Protein AF-A0A6P4F0A1-F1 (afdb_monomer)

Solvent-accessible surface area (backbone atoms only — not comparable to full-atom values): 5503 Å² total; per-residue (Å²): 140,69,66,67,62,54,55,52,53,56,54,58,64,61,63,69,71,61,73,80,74,70,53,72,64,50,58,53,55,35,63,36,60,45,76,93,53,65,17,85,55,75,64,20,19,29,36,41,60,89,81,66,41,68,43,80,42,57,61,66,76,40,35,43,30,83,20,82,32,66,64,60,38,37,61,66,66,64,42,73,69,73,74,76,60,57,73,74,73,77,120

Foldseek 3Di:
DPVVVVVVVVVVVVVVVPDPPDPVVCCVQAVDFDDQDFDQDAQFWHHDNVVRAIDGDDGRPGHGHPDSHRVVCCVRRVDDPCVVVVVVVPD

Sequence (91 aa):
MKGLNVLVVLALCNLSFGMHAQSPVYSILCKRTGGSISCYQDNTWGFDERSRKCYHIRRGQGPCGFFDGVRGCKDFCIKKSMTSILKNVVT

Nearest PDB structures (foldseek):
  1bf0-assembly1_A  TM=6.549E-01  e=1.303E-01  Dendroaspis angusticeps
  5nx3-assembly1_C  TM=6.822E-01  e=4.143E-01  Homo sapiens
  3ldj-assembly3_C  TM=6.596E-01  e=1.509E+00  Bos taurus
  2ody-assembly2_F  TM=6.397E-01  e=1.615E+00  Rhipicephalus microplus
  3ldj-assembly2_B  TM=4.253E-01  e=7.723E+00  Bos taurus

Radius of gyration: 20.29 Å; Cα contacts (8 Å, |Δi|>4): 119; chains: 1; bounding box: 48×33×52 Å

Mean predicted aligned error: 13.72 Å

Secondary structure (DSSP, 8-state):
--HHHHHHHHHHHHTT-------HHHHHHHH----SS----SSEEEEETTTTEEEEEPTTSSSPPSBSSHHHHIIIIIS--TTTTGGGS--

Structure (mmCIF, N/CA/C/O backbone):
data_AF-A0A6P4F0A1-F1
#
_entry.id   AF-A0A6P4F0A1-F1
#
loop_
_atom_site.group_PDB
_atom_site.id
_atom_site.type_symbol
_atom_site.label_atom_id
_atom_site.label_alt_id
_atom_site.label_comp_id
_atom_site.label_asym_id
_atom_site.label_entity_id
_atom_site.label_seq_id
_atom_site.pdbx_PDB_ins_code
_atom_site.Cartn_x
_atom_site.Cartn_y
_atom_site.Cartn_z
_atom_site.occupancy
_atom_site.B_iso_or_equiv
_atom_site.auth_seq_id
_atom_site.auth_comp_id
_atom_site.auth_asym_id
_atom_site.auth_atom_id
_atom_site.pdbx_PDB_model_num
ATOM 1 N N . MET A 1 1 ? -36.142 23.932 39.304 1.00 49.44 1 MET A N 1
ATOM 2 C CA . MET A 1 1 ? -34.822 23.319 39.016 1.00 49.44 1 MET A CA 1
ATOM 3 C C . MET A 1 1 ? -34.969 21.998 38.240 1.00 49.44 1 MET A C 1
ATOM 5 O O . MET A 1 1 ? -34.577 20.953 38.732 1.00 49.44 1 MET A O 1
ATOM 9 N N . LYS A 1 2 ? -35.567 22.009 37.035 1.00 51.91 2 LYS A N 1
ATOM 10 C CA . LYS A 1 2 ? -35.736 20.800 36.188 1.00 51.91 2 LYS A CA 1
ATOM 11 C C . LYS A 1 2 ? -34.993 20.886 34.843 1.00 51.91 2 LYS A C 1
ATOM 13 O O . LYS A 1 2 ? -34.660 19.856 34.276 1.00 51.91 2 LYS A O 1
ATOM 18 N N . GLY A 1 3 ? -34.668 22.098 34.377 1.00 53.44 3 GLY A N 1
ATOM 19 C CA . GLY A 1 3 ? -33.924 22.321 33.128 1.00 53.44 3 GLY A CA 1
ATOM 20 C C . GLY A 1 3 ? -32.414 22.063 33.214 1.00 53.44 3 GLY A C 1
ATOM 21 O O . GLY A 1 3 ? -31.802 21.748 32.201 1.00 53.44 3 GLY A O 1
ATOM 22 N N . LEU A 1 4 ? -31.818 22.126 34.415 1.00 54.97 4 LEU A N 1
ATOM 23 C CA . LEU A 1 4 ? -30.374 21.912 34.603 1.00 54.97 4 LEU A CA 1
ATOM 24 C C . LEU A 1 4 ? -29.966 20.456 34.309 1.00 54.97 4 LEU A C 1
ATOM 26 O O . LEU A 1 4 ? -28.942 20.216 33.682 1.00 54.97 4 LEU A O 1
ATOM 30 N N . ASN A 1 5 ? -30.815 19.492 34.679 1.00 57.09 5 ASN A N 1
ATOM 31 C CA . ASN A 1 5 ? -30.565 18.067 34.441 1.00 57.09 5 ASN A CA 1
ATOM 32 C C . ASN A 1 5 ? -30.614 17.702 32.949 1.00 57.09 5 ASN A C 1
ATOM 34 O O . ASN A 1 5 ? -29.864 16.840 32.506 1.00 57.09 5 ASN A O 1
ATOM 38 N N . VAL A 1 6 ? -31.449 18.384 32.157 1.00 60.47 6 VAL A N 1
ATOM 39 C CA . VAL A 1 6 ? -31.558 18.141 30.707 1.00 60.47 6 VAL A CA 1
ATOM 40 C C . VAL A 1 6 ? -30.302 18.621 29.972 1.00 60.47 6 VAL A C 1
ATOM 42 O O . VAL A 1 6 ? -29.800 17.927 29.092 1.00 60.47 6 VAL A O 1
ATOM 45 N N . LEU A 1 7 ? -29.751 19.769 30.378 1.00 60.12 7 LEU A N 1
ATOM 46 C CA . LEU A 1 7 ? -28.502 20.313 29.832 1.00 60.12 7 LEU A CA 1
ATOM 47 C C . LEU A 1 7 ? -27.290 19.422 30.139 1.00 60.12 7 LEU A C 1
ATOM 49 O O . LEU A 1 7 ? -26.448 19.223 29.266 1.00 60.12 7 LEU A O 1
ATOM 53 N N . VAL A 1 8 ? -27.227 18.836 31.339 1.00 60.91 8 VAL A N 1
ATOM 54 C CA . VAL A 1 8 ? -26.156 17.900 31.725 1.00 60.91 8 VAL A CA 1
ATOM 55 C C . VAL A 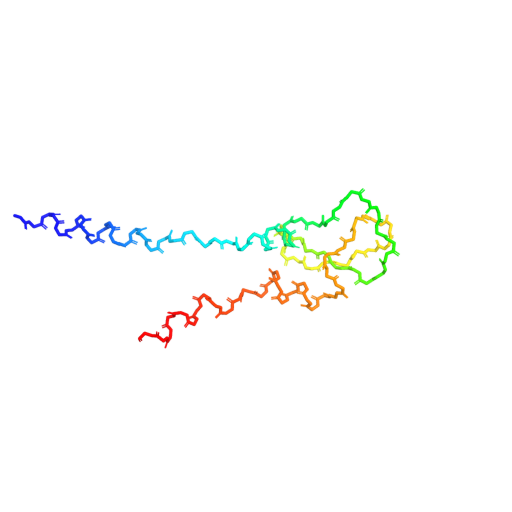1 8 ? -26.221 16.608 30.903 1.00 60.91 8 VAL A C 1
ATOM 57 O O . VAL A 1 8 ? -25.192 16.141 30.418 1.00 60.91 8 VAL A O 1
ATOM 60 N N . VAL A 1 9 ? -27.419 16.059 30.676 1.00 62.00 9 VAL A N 1
ATOM 61 C CA . VAL A 1 9 ? -27.597 14.846 29.858 1.00 62.00 9 VAL A CA 1
ATOM 62 C C . VAL A 1 9 ? -27.232 15.103 28.391 1.00 62.00 9 VAL A C 1
ATOM 64 O O . VAL A 1 9 ? -26.502 14.308 27.802 1.00 62.00 9 VAL A O 1
ATOM 67 N N . LEU A 1 10 ? -27.647 16.237 27.806 1.00 58.34 10 LEU A N 1
ATOM 68 C CA . LEU A 1 10 ? -27.252 16.593 26.436 1.00 58.34 10 LEU A CA 1
ATOM 69 C C . LEU A 1 10 ? -25.736 16.808 26.296 1.00 58.34 10 LEU A C 1
ATOM 71 O O . LEU A 1 10 ? -25.158 16.410 25.284 1.00 58.34 10 LEU A O 1
ATOM 75 N N . ALA A 1 11 ? -25.081 17.414 27.289 1.00 58.56 11 ALA A N 1
ATOM 76 C CA . ALA A 1 11 ? -23.632 17.613 27.276 1.00 58.56 11 ALA A CA 1
ATOM 77 C C . ALA A 1 11 ? -22.862 16.280 27.337 1.00 58.56 11 ALA A C 1
ATOM 79 O O . ALA A 1 11 ? -21.879 16.103 26.617 1.00 58.56 11 ALA A O 1
ATOM 80 N N . LEU A 1 12 ? -23.340 15.314 28.130 1.00 58.19 12 LEU A N 1
ATOM 81 C CA . LEU A 1 12 ? -22.744 13.977 28.230 1.00 58.19 12 LEU A CA 1
ATOM 82 C C . LEU A 1 12 ? -22.924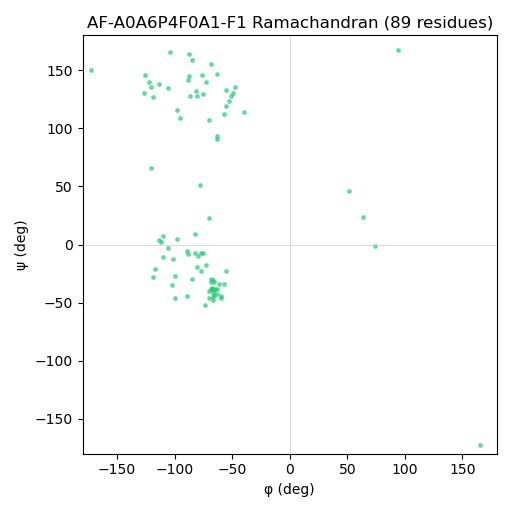 13.155 26.943 1.00 58.19 12 LEU A C 1
ATOM 84 O O . LEU A 1 12 ? -21.989 12.475 26.526 1.00 58.19 12 LEU A O 1
ATOM 88 N N . CYS A 1 13 ? -24.073 13.258 26.266 1.00 56.34 13 CYS A N 1
ATOM 89 C CA . CYS A 1 13 ? -24.312 12.549 25.003 1.00 56.34 13 CYS A CA 1
ATOM 90 C C . CYS A 1 13 ? -23.454 13.068 23.834 1.00 56.34 13 CYS A C 1
ATOM 92 O O . CYS A 1 13 ? -23.113 12.299 22.937 1.00 56.34 13 CYS A O 1
ATOM 94 N N . ASN A 1 14 ? -23.082 14.353 23.831 1.00 52.12 14 ASN A N 1
ATOM 95 C CA . ASN A 1 14 ? -22.252 14.929 22.766 1.00 52.12 14 ASN A CA 1
ATOM 96 C C . ASN A 1 14 ? -20.750 14.640 22.937 1.00 52.12 14 ASN A C 1
ATOM 98 O O . ASN A 1 14 ? -20.011 14.680 21.955 1.00 52.12 14 ASN A O 1
ATOM 102 N N . LEU A 1 15 ? -20.289 14.288 24.145 1.00 49.56 15 LEU A N 1
ATOM 103 C CA . LEU A 1 15 ? -18.880 13.958 24.393 1.00 49.56 15 LEU A CA 1
ATOM 104 C C . LEU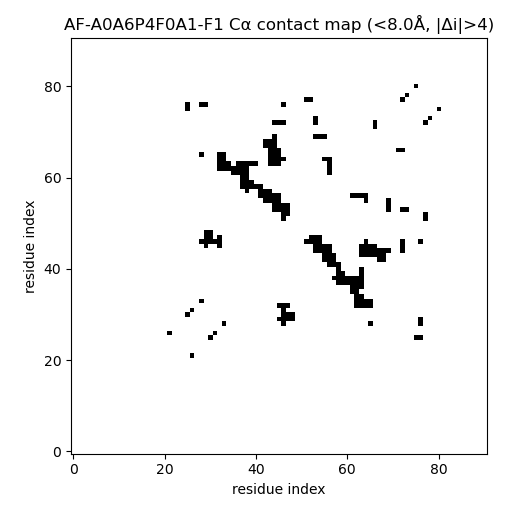 A 1 15 ? -18.467 12.595 23.802 1.00 49.56 15 LEU A C 1
ATOM 106 O O . LEU A 1 15 ? -17.281 12.322 23.628 1.00 49.56 15 LEU A O 1
ATOM 110 N N . SER A 1 16 ? -19.439 11.733 23.485 1.00 51.22 16 SER A N 1
ATOM 111 C CA . SER A 1 16 ? -19.204 10.390 22.937 1.00 51.22 16 SER A CA 1
ATOM 112 C C . SER A 1 16 ? -18.954 10.370 21.428 1.00 51.22 16 SER A C 1
ATOM 114 O O . SER A 1 16 ? -18.533 9.339 20.902 1.00 51.22 16 SER A O 1
ATOM 116 N N . PHE A 1 17 ? -19.111 11.499 20.727 1.00 47.25 17 PHE A N 1
ATOM 117 C CA . PHE A 1 17 ? -18.590 11.666 19.365 1.00 47.25 17 PHE A CA 1
ATOM 118 C C . PHE A 1 17 ? -17.084 11.945 19.410 1.00 47.25 17 PHE A C 1
ATOM 120 O O . PHE A 1 17 ? -16.568 12.896 18.825 1.00 47.25 17 PHE A O 1
ATOM 127 N N . GLY A 1 18 ? -16.369 11.083 20.135 1.00 45.44 18 GLY A N 1
ATOM 128 C CA . GLY A 1 18 ? -14.927 11.007 20.115 1.00 45.44 18 GLY A CA 1
ATOM 129 C C . GLY A 1 18 ? -14.503 10.771 18.678 1.00 45.44 18 GLY A C 1
ATOM 130 O O . GLY A 1 18 ? -14.786 9.726 18.084 1.00 45.44 18 GLY A O 1
ATOM 131 N N . MET A 1 19 ? -13.859 11.788 18.115 1.00 49.22 19 MET A N 1
ATOM 132 C CA . MET A 1 19 ? -13.098 11.695 16.886 1.00 49.22 19 MET A CA 1
ATOM 133 C C . MET A 1 19 ? -12.351 10.365 16.905 1.00 49.22 19 MET A C 1
ATOM 135 O O . MET A 1 19 ? -11.499 10.142 17.766 1.00 49.22 19 MET A O 1
ATOM 139 N N . HIS A 1 20 ? -12.701 9.459 15.992 1.00 51.34 20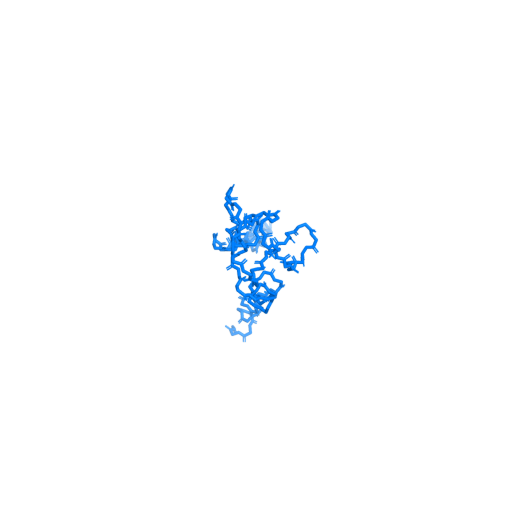 HIS A N 1
ATOM 140 C CA . HIS A 1 20 ? -11.905 8.265 15.761 1.00 51.34 20 HIS A CA 1
ATOM 141 C C . HIS A 1 20 ? -10.553 8.766 15.259 1.00 51.34 20 HIS A C 1
ATOM 143 O O . HIS A 1 20 ? -10.391 9.026 14.068 1.00 51.34 20 HIS A O 1
ATOM 149 N N . ALA A 1 21 ? -9.618 8.995 16.182 1.00 50.78 21 ALA A N 1
ATOM 150 C CA . ALA A 1 21 ? -8.264 9.396 15.870 1.00 50.78 21 ALA A CA 1
ATOM 151 C C . ALA A 1 21 ? -7.652 8.237 15.084 1.00 50.78 21 ALA A C 1
ATOM 153 O O . ALA A 1 21 ? -7.207 7.240 15.653 1.00 50.78 21 ALA A O 1
ATOM 154 N N . GLN A 1 22 ? -7.729 8.321 13.753 1.00 57.34 22 GLN A N 1
ATOM 155 C CA . GLN A 1 22 ? -7.009 7.420 12.868 1.00 57.34 22 GLN A CA 1
ATOM 156 C C . GLN A 1 22 ? -5.553 7.466 13.313 1.00 57.34 22 GLN A C 1
ATOM 158 O O . GLN A 1 22 ? -4.967 8.548 13.383 1.00 57.34 22 GLN A O 1
ATOM 163 N N . SER A 1 23 ? -4.995 6.301 13.652 1.00 65.19 23 SER A N 1
ATOM 164 C CA . SER A 1 23 ? -3.581 6.194 14.001 1.00 65.19 23 SER A CA 1
ATOM 165 C C . SER A 1 23 ? -2.757 6.928 12.936 1.00 65.19 23 SER A C 1
ATOM 167 O O . SER A 1 23 ? -3.042 6.748 11.746 1.00 65.19 23 SER A O 1
ATOM 169 N N . PRO A 1 24 ? -1.749 7.735 13.310 1.00 73.81 24 PRO A N 1
ATOM 170 C CA . PRO A 1 24 ? -0.905 8.434 12.339 1.00 73.81 24 PRO A CA 1
ATOM 171 C C . PRO A 1 24 ? -0.253 7.465 11.342 1.00 73.81 24 PRO A C 1
ATOM 173 O O . PRO A 1 24 ? 0.058 7.834 10.218 1.00 73.81 24 PRO A O 1
ATOM 176 N N . VAL A 1 25 ? -0.123 6.186 11.702 1.00 78.06 25 VAL A N 1
ATOM 177 C CA . VAL A 1 25 ? 0.348 5.135 10.794 1.00 78.06 25 VAL A CA 1
ATOM 178 C C . VAL A 1 25 ? -0.657 4.860 9.667 1.00 78.06 25 VAL A C 1
ATOM 180 O O . VAL A 1 25 ? -0.259 4.683 8.521 1.00 78.06 25 VAL A O 1
ATOM 183 N N . TYR A 1 26 ? -1.965 4.885 9.946 1.00 78.75 26 TYR A N 1
ATOM 184 C CA . TYR A 1 26 ? -2.995 4.718 8.915 1.00 78.75 26 TYR A CA 1
ATOM 185 C C . TYR A 1 26 ? -2.948 5.856 7.893 1.00 78.75 26 TYR A C 1
ATOM 187 O O . TYR A 1 26 ? -3.044 5.610 6.694 1.00 78.75 26 TYR A O 1
ATOM 195 N N . SER A 1 27 ? -2.777 7.104 8.342 1.00 77.06 27 SER A N 1
ATOM 196 C CA . SER A 1 27 ? -2.696 8.236 7.414 1.00 77.06 27 SER A CA 1
ATOM 197 C C . SER A 1 27 ? -1.443 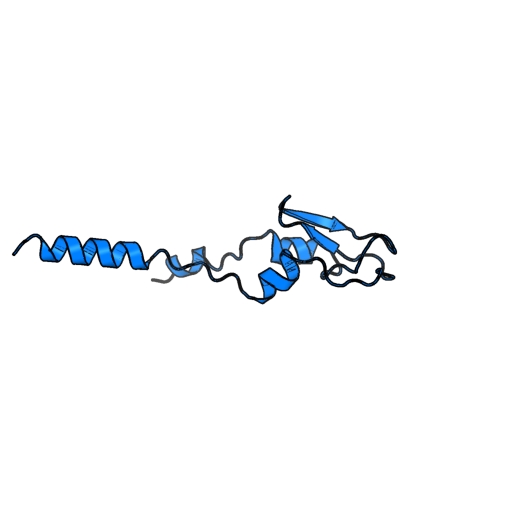8.185 6.539 1.00 77.06 27 SER A C 1
ATOM 199 O O . SER A 1 27 ? -1.488 8.617 5.392 1.00 77.06 27 SER A O 1
ATOM 201 N N . ILE A 1 28 ? -0.350 7.612 7.040 1.00 80.81 28 ILE A N 1
ATOM 202 C CA . ILE A 1 28 ? 0.874 7.426 6.262 1.00 80.81 28 ILE A CA 1
ATOM 203 C C . ILE A 1 28 ? 0.697 6.299 5.236 1.00 80.81 28 ILE A C 1
ATOM 205 O O . ILE A 1 28 ? 0.933 6.529 4.053 1.00 80.81 28 ILE A O 1
ATOM 209 N N . LEU A 1 29 ? 0.242 5.116 5.662 1.00 84.94 29 LEU A N 1
ATOM 210 C CA . LEU A 1 29 ? 0.234 3.912 4.818 1.00 84.94 29 LEU A CA 1
ATOM 211 C C . LEU A 1 29 ? -0.995 3.796 3.900 1.00 84.94 29 LEU A C 1
ATOM 213 O O . LEU A 1 29 ? -0.907 3.205 2.827 1.00 84.94 29 LEU A O 1
ATOM 217 N N . CYS A 1 30 ? -2.142 4.342 4.315 1.00 85.31 30 CYS A N 1
ATOM 218 C CA . CYS A 1 30 ? -3.430 4.193 3.626 1.00 85.31 30 CYS A CA 1
ATOM 219 C C . CYS A 1 30 ? -3.979 5.505 3.037 1.00 85.31 30 CYS A C 1
ATOM 221 O O . CYS A 1 30 ? -5.099 5.512 2.540 1.00 85.31 30 CYS A O 1
ATOM 223 N N . LYS A 1 31 ? -3.258 6.632 3.102 1.00 79.62 31 LYS A N 1
ATOM 224 C CA . LYS A 1 31 ? -3.662 7.863 2.379 1.00 79.62 31 LYS A CA 1
ATOM 225 C C . LYS A 1 31 ? -2.642 8.323 1.359 1.00 79.62 31 LYS A C 1
ATOM 227 O O . LYS A 1 31 ? -3.000 8.955 0.371 1.00 79.62 31 LYS A O 1
ATOM 232 N N . ARG A 1 32 ? -1.366 8.017 1.582 1.00 70.56 32 ARG A N 1
ATOM 233 C CA . ARG A 1 32 ? -0.309 8.275 0.611 1.00 70.56 32 ARG A CA 1
ATOM 234 C C . ARG A 1 32 ? 0.230 6.952 0.114 1.00 70.56 32 ARG A C 1
ATOM 236 O O . ARG A 1 32 ? 0.420 6.021 0.879 1.00 70.56 32 ARG A O 1
ATOM 243 N N . THR A 1 33 ? 0.466 6.880 -1.185 1.00 66.25 33 THR A N 1
ATOM 244 C CA . THR A 1 33 ? 1.388 5.893 -1.749 1.00 66.25 33 THR A CA 1
ATOM 245 C C . THR A 1 33 ? 2.768 6.551 -1.682 1.00 66.25 33 THR A C 1
ATOM 247 O O . THR A 1 33 ? 2.885 7.737 -1.996 1.00 66.25 33 THR A O 1
ATOM 250 N N . GLY A 1 34 ? 3.759 5.879 -1.100 1.00 64.62 34 GLY A N 1
ATOM 251 C CA . GLY A 1 34 ? 4.965 6.545 -0.605 1.00 64.62 34 GLY A CA 1
ATOM 252 C C . GLY A 1 34 ? 5.900 7.007 -1.716 1.00 64.62 34 GLY A C 1
ATOM 253 O O . GLY A 1 34 ? 6.130 6.237 -2.626 1.00 64.62 34 GLY A O 1
ATOM 254 N N . GLY A 1 35 ? 6.493 8.202 -1.584 1.00 66.69 35 GLY A N 1
ATOM 255 C CA . GLY A 1 35 ? 7.690 8.641 -2.323 1.00 66.69 35 GLY A CA 1
ATOM 256 C C . GLY A 1 35 ? 7.465 9.436 -3.619 1.00 66.69 35 GLY A C 1
ATOM 257 O O . GLY A 1 35 ? 6.364 9.523 -4.146 1.00 66.69 35 GLY A O 1
ATOM 258 N N . SER A 1 36 ? 8.546 10.035 -4.129 1.00 70.25 36 SER A N 1
ATOM 259 C CA . SER A 1 36 ? 8.627 10.713 -5.439 1.00 70.25 36 SER A CA 1
ATOM 260 C C . SER A 1 36 ? 9.531 9.972 -6.436 1.00 70.25 36 SER A C 1
ATOM 262 O O . SER A 1 36 ? 9.738 10.436 -7.554 1.00 70.25 36 SER A O 1
ATOM 264 N N . ILE A 1 37 ? 10.082 8.826 -6.026 1.00 78.50 37 ILE A N 1
ATOM 265 C CA . ILE A 1 37 ? 11.067 8.045 -6.778 1.00 78.50 37 ILE A CA 1
ATOM 266 C C . ILE A 1 37 ? 10.386 6.808 -7.345 1.00 78.50 37 ILE A C 1
ATOM 268 O O . ILE A 1 37 ? 9.680 6.111 -6.621 1.00 78.50 37 ILE A O 1
ATOM 272 N N . SER A 1 38 ? 10.642 6.513 -8.616 1.00 83.31 38 SER A N 1
ATOM 273 C CA . SER A 1 38 ? 10.145 5.320 -9.299 1.00 83.31 38 SER A CA 1
ATOM 274 C C . SER A 1 38 ? 10.527 4.029 -8.569 1.00 83.31 38 SER A C 1
ATOM 276 O O . SER A 1 38 ? 11.683 3.820 -8.200 1.00 83.31 38 SER A O 1
ATOM 278 N N . CYS A 1 39 ? 9.556 3.136 -8.398 1.00 83.06 39 CYS A N 1
ATOM 279 C CA . CYS A 1 39 ? 9.754 1.835 -7.788 1.00 83.06 39 CYS A CA 1
ATOM 280 C C . CYS A 1 39 ? 10.457 0.875 -8.746 1.00 83.06 39 CYS A C 1
ATOM 282 O O . CYS A 1 39 ? 10.003 0.675 -9.876 1.00 83.06 39 CYS A O 1
ATOM 284 N N . TYR A 1 40 ? 11.528 0.236 -8.275 1.00 86.81 40 TYR A N 1
ATOM 285 C CA . TYR A 1 40 ? 12.236 -0.812 -9.018 1.00 86.81 40 TYR A CA 1
ATOM 286 C C . TYR A 1 40 ? 11.978 -2.223 -8.480 1.00 86.81 40 TYR A C 1
ATOM 288 O O . TYR A 1 40 ? 12.474 -3.183 -9.064 1.00 86.81 40 TYR A O 1
ATOM 296 N N . GLN A 1 41 ? 11.213 -2.340 -7.393 1.00 84.69 41 GLN A N 1
ATOM 297 C CA . GLN A 1 41 ? 10.790 -3.614 -6.822 1.00 84.69 41 GLN A CA 1
ATOM 298 C C . GLN A 1 41 ? 9.479 -4.074 -7.457 1.00 84.69 41 GLN A C 1
ATOM 300 O O . GLN A 1 41 ? 8.581 -3.271 -7.721 1.00 84.69 41 GLN A O 1
ATOM 305 N N . ASP A 1 42 ? 9.381 -5.379 -7.675 1.00 83.75 42 ASP A N 1
ATOM 306 C CA . ASP A 1 42 ? 8.146 -6.038 -8.082 1.00 83.75 42 ASP A CA 1
ATOM 307 C C . ASP A 1 42 ? 7.319 -6.435 -6.849 1.00 83.75 42 ASP A C 1
ATOM 309 O O . ASP A 1 42 ? 7.827 -6.472 -5.729 1.00 83.75 42 ASP A O 1
ATOM 313 N N . ASN A 1 43 ? 6.035 -6.743 -7.052 1.00 83.50 43 ASN A N 1
ATOM 314 C CA . ASN A 1 43 ? 5.097 -7.178 -6.008 1.00 83.50 43 ASN A CA 1
ATOM 315 C C . ASN A 1 43 ? 4.796 -6.150 -4.906 1.00 83.50 43 ASN A C 1
ATOM 317 O O . ASN A 1 43 ? 4.334 -6.528 -3.830 1.00 83.50 43 ASN A O 1
ATOM 321 N N . THR A 1 44 ? 4.965 -4.854 -5.171 1.00 90.62 44 THR A N 1
ATOM 322 C CA . THR A 1 44 ? 4.562 -3.812 -4.214 1.00 90.62 44 THR A CA 1
ATOM 323 C C . THR A 1 44 ? 3.098 -3.408 -4.409 1.00 90.62 44 THR A C 1
ATOM 325 O O . THR A 1 44 ? 2.559 -3.396 -5.521 1.00 90.62 44 THR A O 1
ATOM 328 N N . TRP A 1 45 ? 2.423 -3.094 -3.307 1.00 91.50 45 TRP A N 1
ATOM 329 C CA . TRP A 1 45 ? 0.997 -2.785 -3.264 1.00 91.50 45 TRP A CA 1
ATOM 330 C C . TRP A 1 45 ? 0.753 -1.443 -2.582 1.00 91.50 45 TRP A C 1
ATOM 332 O O . TRP A 1 45 ? 1.243 -1.176 -1.483 1.00 91.50 45 TRP A O 1
ATOM 342 N N . GLY A 1 46 ? -0.033 -0.603 -3.248 1.00 90.38 46 GLY A N 1
ATOM 343 C CA . GLY A 1 46 ? -0.535 0.659 -2.723 1.00 90.38 46 GLY A CA 1
ATOM 344 C C . GLY A 1 46 ? -2.001 0.548 -2.32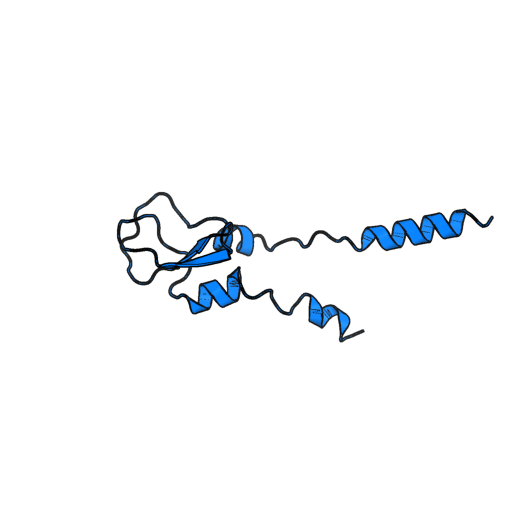2 1.00 90.38 46 GLY A C 1
ATOM 345 O O . GLY A 1 46 ? -2.708 -0.386 -2.712 1.00 90.38 46 GLY A O 1
ATOM 346 N N . PHE A 1 47 ? -2.468 1.531 -1.561 1.00 90.75 47 PHE A N 1
ATOM 347 C CA . PHE A 1 47 ? -3.878 1.683 -1.238 1.00 90.75 47 PHE A CA 1
ATOM 348 C C . PHE A 1 47 ? -4.393 3.013 -1.778 1.00 90.75 47 PHE A C 1
ATOM 350 O O . PHE A 1 47 ? -3.810 4.066 -1.524 1.00 90.75 47 PHE A O 1
ATOM 357 N N . ASP A 1 48 ? -5.482 2.953 -2.539 1.00 88.25 48 ASP A N 1
ATOM 358 C CA . ASP A 1 48 ? -6.218 4.129 -2.983 1.00 88.25 48 ASP A CA 1
ATOM 359 C C . ASP A 1 48 ? -7.373 4.380 -2.014 1.00 88.25 48 ASP A C 1
ATOM 361 O O . ASP A 1 48 ? -8.355 3.632 -1.986 1.00 88.25 48 ASP A O 1
ATOM 365 N N . GLU A 1 49 ? -7.255 5.448 -1.225 1.00 85.31 49 GLU A N 1
ATOM 366 C CA . GLU A 1 49 ? -8.277 5.854 -0.264 1.00 85.31 49 GLU A CA 1
ATOM 367 C C . GLU A 1 49 ? -9.605 6.204 -0.947 1.00 85.31 49 GLU A C 1
ATOM 369 O O . GLU A 1 49 ? -10.668 5.904 -0.401 1.00 85.31 49 GLU A O 1
ATOM 374 N N . ARG A 1 50 ? -9.572 6.781 -2.157 1.00 86.19 50 ARG A N 1
ATOM 375 C CA . ARG A 1 50 ? -10.780 7.262 -2.836 1.00 86.19 50 ARG A CA 1
ATOM 376 C C . ARG A 1 50 ? -11.659 6.107 -3.295 1.00 86.19 50 ARG A C 1
ATOM 378 O O . ARG A 1 50 ? -12.870 6.137 -3.086 1.00 86.19 50 ARG A O 1
ATOM 385 N N . SER A 1 51 ? -11.066 5.086 -3.912 1.00 89.06 51 SER A N 1
ATOM 386 C CA . SER A 1 51 ? -11.799 3.881 -4.323 1.00 89.06 51 SER A CA 1
ATOM 387 C C . SER A 1 51 ? -11.858 2.799 -3.240 1.00 89.06 51 SER A C 1
ATOM 389 O O . SER A 1 51 ? -12.582 1.814 -3.403 1.00 89.06 51 SER A O 1
ATOM 391 N N . ARG A 1 52 ? -11.120 2.978 -2.136 1.00 88.12 52 ARG A N 1
ATOM 392 C CA . ARG A 1 52 ? -10.877 1.986 -1.077 1.00 88.12 52 ARG A CA 1
ATOM 393 C C . ARG A 1 52 ? -10.384 0.645 -1.615 1.00 88.12 52 ARG A C 1
ATOM 395 O O . ARG A 1 52 ? -10.866 -0.415 -1.207 1.00 88.12 52 ARG A O 1
ATOM 402 N N . LYS A 1 53 ? -9.420 0.679 -2.535 1.00 91.44 53 LYS A N 1
ATOM 403 C CA . LYS A 1 53 ? -8.857 -0.521 -3.168 1.00 91.44 53 LYS A CA 1
ATOM 404 C C . LYS A 1 53 ? -7.355 -0.609 -2.964 1.00 91.44 53 LYS A C 1
ATOM 406 O O . LYS A 1 53 ? -6.629 0.370 -3.092 1.00 91.44 53 LYS A O 1
ATOM 411 N N . CYS A 1 54 ? -6.898 -1.829 -2.710 1.00 91.12 54 CYS A N 1
ATOM 412 C CA . CYS A 1 54 ? -5.492 -2.182 -2.833 1.00 91.12 54 CYS A CA 1
ATOM 413 C C . CYS A 1 54 ? -5.175 -2.433 -4.305 1.00 91.12 54 CYS 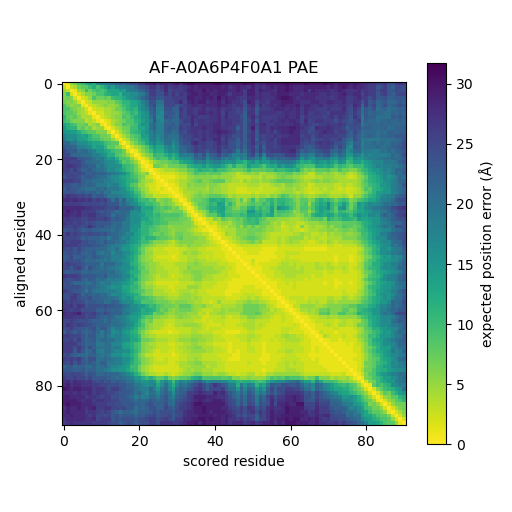A C 1
ATOM 415 O O . CYS A 1 54 ? -5.867 -3.230 -4.946 1.00 91.12 54 CYS A O 1
ATOM 417 N N . TYR A 1 55 ? -4.144 -1.778 -4.824 1.00 91.12 55 TYR A N 1
ATOM 418 C CA . TYR A 1 55 ? -3.726 -1.898 -6.215 1.00 91.12 55 TYR A CA 1
ATOM 419 C C . TYR A 1 55 ? -2.249 -2.275 -6.302 1.00 91.12 55 TYR A C 1
ATOM 421 O O . TYR A 1 55 ? -1.438 -1.900 -5.456 1.00 91.12 55 TYR A O 1
ATOM 429 N N . HIS A 1 56 ? -1.920 -3.057 -7.324 1.00 91.94 56 HIS A N 1
ATOM 430 C CA . HIS A 1 56 ? -0.552 -3.477 -7.583 1.00 91.94 56 HIS A CA 1
ATOM 431 C C . HIS A 1 56 ? 0.203 -2.365 -8.309 1.00 91.94 56 HIS A C 1
ATOM 433 O O . HIS A 1 56 ? -0.293 -1.826 -9.302 1.00 91.94 56 HIS A O 1
ATOM 439 N N . ILE A 1 57 ? 1.404 -2.052 -7.835 1.00 88.81 57 ILE A N 1
ATOM 440 C CA . ILE A 1 57 ? 2.268 -1.048 -8.444 1.00 88.81 57 ILE A CA 1
ATOM 441 C C . ILE A 1 57 ? 3.270 -1.772 -9.321 1.00 88.81 57 ILE A C 1
ATOM 443 O O . ILE A 1 57 ? 4.084 -2.568 -8.857 1.00 88.81 57 ILE A O 1
ATOM 447 N N . ARG A 1 58 ? 3.187 -1.506 -10.624 1.00 87.25 58 ARG A N 1
ATOM 448 C CA . ARG A 1 58 ? 4.143 -2.050 -11.582 1.00 87.25 58 ARG A CA 1
ATOM 449 C C . ARG A 1 58 ? 5.450 -1.274 -11.493 1.00 87.25 58 ARG A C 1
ATOM 451 O O . ARG A 1 58 ? 5.454 -0.055 -11.301 1.00 87.25 58 ARG A O 1
ATOM 458 N N . ARG A 1 59 ? 6.550 -1.984 -11.713 1.00 88.12 59 ARG A N 1
ATOM 459 C CA . ARG A 1 59 ? 7.889 -1.413 -11.796 1.00 88.12 59 ARG A CA 1
ATOM 460 C C . ARG A 1 59 ? 7.924 -0.208 -12.743 1.00 88.12 59 ARG A C 1
ATOM 462 O O . ARG A 1 59 ? 7.427 -0.276 -13.865 1.00 88.12 59 ARG A O 1
ATOM 469 N N . GLY A 1 60 ? 8.492 0.902 -12.277 1.00 84.56 60 GLY A N 1
ATOM 470 C CA . GLY A 1 60 ? 8.662 2.134 -13.051 1.00 84.56 60 GLY A CA 1
ATOM 471 C C . GLY A 1 60 ? 7.396 2.968 -13.294 1.00 84.56 60 GLY A C 1
ATOM 472 O O . GLY A 1 60 ? 7.507 4.025 -13.905 1.00 84.56 60 GLY A O 1
ATOM 473 N N . GLN A 1 61 ? 6.210 2.552 -12.828 1.00 83.75 61 GLN A N 1
ATOM 474 C CA . GLN A 1 61 ? 4.959 3.305 -13.047 1.00 83.75 61 GLN A CA 1
ATOM 475 C C . GLN A 1 61 ? 4.651 4.353 -11.973 1.00 83.75 61 GLN A C 1
ATOM 477 O O . GLN A 1 61 ? 3.686 5.104 -12.088 1.00 83.75 61 GLN A O 1
ATOM 482 N N . GLY A 1 62 ? 5.448 4.398 -10.917 1.00 81.88 62 GLY A N 1
ATOM 483 C CA . GLY A 1 62 ? 5.219 5.263 -9.776 1.00 81.88 62 GLY A CA 1
ATOM 484 C C . GLY A 1 62 ? 6.074 4.814 -8.609 1.00 81.88 62 GLY A C 1
ATOM 485 O O . GLY A 1 62 ? 6.937 3.946 -8.778 1.00 81.88 62 GLY A O 1
ATOM 486 N N . PRO A 1 63 ? 5.869 5.402 -7.433 1.00 87.44 63 PRO A N 1
ATOM 487 C CA . PRO A 1 63 ? 6.714 5.122 -6.300 1.00 87.44 63 PRO A CA 1
ATOM 488 C C . PRO A 1 63 ? 6.229 3.870 -5.556 1.00 87.44 63 PRO A C 1
ATOM 490 O O . PRO A 1 63 ? 5.102 3.416 -5.765 1.00 87.44 63 PRO A O 1
ATOM 493 N N . CYS A 1 64 ? 7.110 3.233 -4.778 1.00 87.44 64 CYS A N 1
ATOM 494 C CA . CYS A 1 64 ? 6.814 1.906 -4.236 1.00 87.44 64 CYS A CA 1
ATOM 495 C C . CYS A 1 64 ? 5.617 1.923 -3.283 1.00 87.44 64 CYS A C 1
ATOM 497 O O . CYS A 1 64 ? 5.378 2.874 -2.535 1.00 87.44 64 CYS A O 1
ATOM 499 N N . GLY A 1 65 ? 4.879 0.819 -3.302 1.00 88.38 65 GLY A N 1
ATOM 500 C CA . GLY A 1 65 ? 3.824 0.567 -2.337 1.00 88.38 65 GLY A CA 1
ATOM 501 C C . GLY A 1 65 ? 4.410 0.331 -0.951 1.00 88.38 65 GLY A C 1
ATOM 502 O O . GLY A 1 65 ? 5.551 -0.097 -0.816 1.00 88.38 65 GLY A O 1
ATOM 503 N N . PHE A 1 66 ? 3.617 0.585 0.084 1.00 89.31 66 PHE A N 1
ATOM 504 C CA . PHE A 1 66 ? 4.019 0.310 1.466 1.00 89.31 66 PHE A CA 1
ATOM 505 C C . PHE A 1 66 ? 3.873 -1.162 1.865 1.00 89.31 66 PHE A C 1
ATOM 507 O O . PHE A 1 66 ? 4.304 -1.549 2.948 1.00 89.31 66 PHE A O 1
ATOM 514 N N . PHE A 1 67 ? 3.221 -1.969 1.027 1.00 90.38 67 PHE A N 1
ATOM 515 C CA . PHE A 1 67 ? 2.910 -3.358 1.325 1.00 90.38 67 PHE A CA 1
ATOM 516 C C . PHE A 1 67 ? 3.546 -4.280 0.288 1.00 90.38 67 PHE A C 1
ATOM 518 O O . PHE A 1 67 ? 3.365 -4.076 -0.909 1.00 90.38 67 PHE A O 1
ATOM 525 N N . ASP A 1 68 ? 4.159 -5.368 0.743 1.00 89.94 68 ASP A N 1
ATOM 526 C CA . ASP A 1 68 ? 4.753 -6.398 -0.128 1.00 89.94 68 ASP A CA 1
ATOM 527 C C . ASP A 1 68 ? 3.713 -7.416 -0.637 1.00 89.94 68 ASP A C 1
ATOM 529 O O . ASP A 1 68 ? 4.031 -8.465 -1.194 1.00 89.94 68 ASP A O 1
ATOM 533 N N . GLY A 1 69 ? 2.426 -7.146 -0.403 1.00 91.19 69 GLY A N 1
ATOM 534 C CA . GLY A 1 69 ? 1.350 -8.044 -0.786 1.00 91.19 69 GLY A CA 1
ATOM 535 C C . GLY A 1 69 ? -0.043 -7.465 -0.575 1.00 91.19 69 GLY A C 1
ATOM 536 O O . GLY A 1 69 ? -0.309 -6.705 0.361 1.00 91.19 69 GLY A O 1
ATOM 537 N N . VAL A 1 70 ? -0.981 -7.912 -1.415 1.00 92.94 70 VAL A N 1
ATOM 538 C CA . VAL A 1 70 ? -2.393 -7.498 -1.360 1.00 92.94 70 VAL A CA 1
ATOM 539 C C . VAL A 1 70 ? -3.035 -7.780 -0.006 1.00 92.94 70 VAL A C 1
ATOM 541 O O . VAL A 1 70 ? -3.888 -7.019 0.443 1.00 92.94 70 VAL A O 1
ATOM 544 N N . ARG A 1 71 ? -2.635 -8.871 0.657 1.00 92.56 71 ARG A N 1
ATOM 545 C CA . ARG A 1 71 ? -3.220 -9.289 1.933 1.00 92.56 71 ARG A CA 1
ATOM 546 C C . ARG A 1 71 ? -2.905 -8.286 3.039 1.00 92.56 71 ARG A C 1
ATOM 548 O O . ARG A 1 71 ? -3.835 -7.820 3.684 1.00 92.56 71 ARG A O 1
ATOM 555 N N . GLY A 1 72 ? -1.640 -7.878 3.164 1.00 90.06 72 GLY A N 1
ATOM 556 C CA . GLY A 1 72 ? -1.213 -6.868 4.136 1.00 90.06 72 GLY A CA 1
ATOM 557 C C . GLY A 1 72 ? -1.927 -5.532 3.928 1.00 90.06 72 GLY A C 1
ATOM 558 O O . GLY A 1 72 ? -2.470 -4.972 4.877 1.00 90.06 72 GLY A O 1
ATOM 559 N N . CYS A 1 73 ? -2.038 -5.083 2.673 1.00 91.31 73 CYS A N 1
ATOM 560 C CA . CYS A 1 73 ? -2.795 -3.874 2.348 1.00 91.31 73 CYS A CA 1
ATOM 561 C C . CYS A 1 73 ? -4.273 -3.985 2.762 1.00 91.31 73 CYS A C 1
ATOM 563 O O . CYS A 1 73 ? -4.823 -3.075 3.382 1.00 91.31 73 CYS A O 1
ATOM 565 N N . LYS A 1 74 ? -4.936 -5.109 2.455 1.00 92.12 74 LYS A N 1
ATOM 566 C CA . LYS A 1 74 ? -6.352 -5.305 2.798 1.00 92.12 74 LYS A CA 1
ATOM 567 C C . LYS A 1 74 ? -6.566 -5.382 4.303 1.00 92.12 74 LYS A C 1
ATOM 56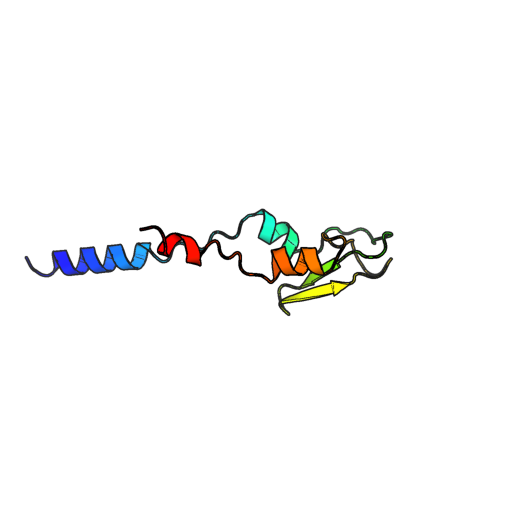9 O O . LYS A 1 74 ? -7.488 -4.749 4.811 1.00 92.12 74 LYS A O 1
ATOM 574 N N . ASP A 1 75 ? -5.732 -6.139 5.003 1.00 89.81 75 ASP A N 1
ATOM 575 C CA . ASP A 1 75 ? -5.859 -6.332 6.444 1.00 89.81 75 ASP A CA 1
ATOM 576 C C . ASP A 1 75 ? -5.615 -5.030 7.215 1.00 89.81 75 ASP A C 1
ATOM 578 O O . ASP A 1 75 ? -6.268 -4.805 8.231 1.00 89.81 75 ASP A O 1
ATOM 582 N N . PHE A 1 76 ? -4.748 -4.147 6.708 1.00 88.00 76 PHE A N 1
ATOM 583 C CA . PHE A 1 76 ? -4.437 -2.879 7.363 1.00 88.00 76 PHE A CA 1
ATOM 584 C C . PHE A 1 76 ? -5.365 -1.721 6.949 1.00 88.00 76 PHE A C 1
ATOM 586 O O . PHE A 1 76 ? -5.836 -0.974 7.805 1.00 88.00 76 PHE A O 1
ATOM 593 N N . CYS A 1 77 ? -5.652 -1.565 5.650 1.00 87.56 77 CYS A N 1
ATOM 594 C CA . CYS A 1 77 ? -6.378 -0.401 5.122 1.00 87.56 77 CYS A CA 1
ATOM 595 C C . CYS A 1 77 ? -7.872 -0.649 4.853 1.00 87.56 77 CYS A C 1
ATOM 597 O O . CYS A 1 77 ? -8.667 0.290 4.882 1.00 87.56 77 CYS A O 1
ATOM 599 N N . ILE A 1 78 ? -8.285 -1.891 4.567 1.00 87.62 78 ILE A N 1
ATOM 600 C CA . ILE A 1 78 ? -9.690 -2.212 4.236 1.00 87.62 78 ILE A CA 1
ATOM 601 C C . ILE A 1 78 ? -10.427 -2.781 5.437 1.00 87.62 78 ILE A C 1
ATOM 603 O O . ILE A 1 78 ? -11.569 -2.397 5.715 1.00 87.62 78 ILE A O 1
ATOM 607 N N . LYS A 1 79 ? -9.799 -3.728 6.131 1.00 82.62 79 LYS A N 1
ATOM 608 C CA . LYS A 1 79 ? -10.389 -4.374 7.291 1.00 82.62 79 LYS A CA 1
ATOM 609 C C . LYS A 1 79 ? -10.424 -3.340 8.410 1.00 82.62 79 LYS A C 1
ATOM 611 O O . LYS A 1 79 ? -9.395 -2.971 8.965 1.00 82.62 79 LYS A O 1
ATOM 616 N N . LYS A 1 80 ? -11.619 -2.837 8.735 1.00 63.31 80 LYS A N 1
ATOM 617 C CA . LYS A 1 80 ? -11.803 -2.057 9.963 1.00 63.31 80 LYS A CA 1
ATOM 618 C C . LYS A 1 80 ? -11.321 -2.942 11.102 1.00 63.31 80 LYS A C 1
ATOM 620 O O . LYS A 1 80 ? -11.848 -4.044 11.268 1.00 63.31 80 LYS A O 1
ATOM 625 N N . SER A 1 81 ? -10.304 -2.491 11.833 1.00 51.22 81 SER A N 1
ATOM 626 C CA . SER A 1 81 ? -9.848 -3.213 13.010 1.00 51.22 81 SER A CA 1
ATOM 627 C C . SER A 1 81 ? -11.07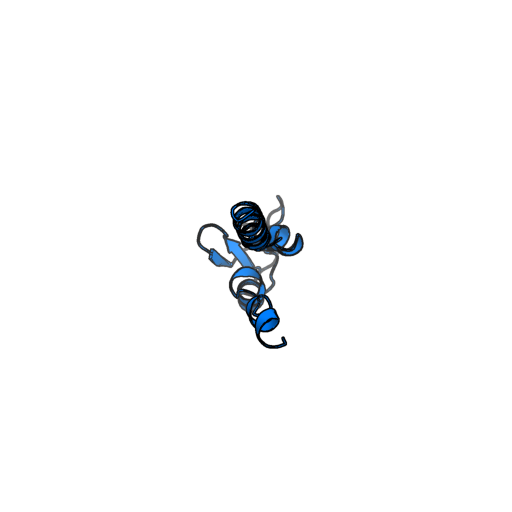9 -3.472 13.881 1.00 51.22 81 SER A C 1
ATOM 629 O O . SER A 1 81 ? -11.874 -2.578 14.181 1.00 51.22 81 SER A O 1
ATOM 631 N N . MET A 1 82 ? -11.268 -4.730 14.262 1.00 45.94 82 MET A N 1
ATOM 632 C CA . MET A 1 82 ? -12.346 -5.173 15.146 1.00 45.94 82 MET A CA 1
ATOM 633 C C . MET A 1 82 ? -12.117 -4.681 16.590 1.00 45.94 82 MET A C 1
ATOM 635 O O . MET A 1 82 ? -12.628 -5.249 17.546 1.00 45.94 82 MET A O 1
ATOM 639 N N . THR A 1 83 ? -11.329 -3.618 16.762 1.00 45.34 83 THR A N 1
ATOM 640 C CA . THR A 1 83 ? -10.945 -2.999 18.033 1.00 45.34 83 THR A CA 1
ATOM 641 C C . THR A 1 83 ? -11.808 -1.772 18.354 1.00 45.34 83 THR A C 1
ATOM 643 O O . THR A 1 83 ? -11.568 -1.101 19.353 1.00 45.34 83 THR A O 1
ATOM 646 N N . SER A 1 84 ? -12.830 -1.486 17.538 1.00 42.72 84 SER A N 1
ATOM 647 C CA . SER A 1 84 ? -13.902 -0.528 17.861 1.00 42.72 84 SER A CA 1
ATOM 648 C C . SER A 1 84 ? -15.200 -1.204 18.322 1.00 42.72 84 SER A C 1
ATOM 650 O O . SER A 1 84 ? -16.064 -0.523 18.858 1.00 42.72 84 SER A O 1
ATOM 652 N N . ILE A 1 85 ? -15.347 -2.526 18.151 1.00 45.41 85 ILE A N 1
ATOM 653 C CA . ILE A 1 85 ? -16.554 -3.269 18.572 1.00 45.41 85 ILE A CA 1
ATOM 654 C C . ILE A 1 85 ? -16.311 -4.029 19.887 1.00 45.41 85 ILE A C 1
ATOM 656 O O . ILE A 1 85 ? -17.189 -4.064 20.742 1.00 45.41 85 ILE A O 1
ATOM 660 N N . LEU A 1 86 ? -15.099 -4.547 20.126 1.00 42.06 86 LEU A N 1
ATOM 661 C CA . LEU A 1 86 ? -14.788 -5.296 21.356 1.00 42.06 86 LEU A CA 1
ATOM 662 C C . LEU A 1 86 ? -14.574 -4.435 22.614 1.00 42.06 86 LEU A C 1
ATOM 664 O O . LEU A 1 86 ? -14.511 -4.990 23.704 1.00 42.06 86 LEU A O 1
ATOM 668 N N . LYS A 1 87 ? -14.533 -3.098 22.511 1.00 42.09 87 LYS A N 1
ATOM 669 C CA . LYS A 1 87 ? -14.584 -2.227 23.704 1.00 42.09 87 LYS A CA 1
ATOM 670 C C . LYS A 1 87 ? -15.987 -2.114 24.323 1.00 42.09 87 LYS A C 1
ATOM 672 O O . LYS A 1 87 ? -16.100 -1.551 25.399 1.00 42.09 87 LYS A O 1
ATOM 677 N N . ASN A 1 88 ? -17.020 -2.661 23.674 1.00 44.94 88 ASN A N 1
ATOM 678 C CA . ASN A 1 88 ? -18.400 -2.678 24.182 1.00 44.94 88 ASN A CA 1
ATOM 679 C C . ASN A 1 88 ? -18.890 -4.082 24.588 1.00 44.94 88 ASN A C 1
ATOM 681 O O . ASN A 1 88 ? -20.074 -4.246 24.855 1.00 44.94 88 ASN A O 1
ATOM 685 N N . VAL A 1 89 ? -18.021 -5.103 24.587 1.00 46.62 89 VAL A N 1
ATOM 686 C CA . VAL A 1 89 ? -18.392 -6.484 24.984 1.00 46.62 89 VAL A CA 1
ATOM 687 C C . VAL A 1 89 ? -17.760 -6.890 26.323 1.00 46.62 89 VAL A C 1
ATOM 689 O O . VAL A 1 89 ? -18.148 -7.895 26.905 1.00 46.62 89 VAL A O 1
ATOM 692 N N . VAL A 1 90 ? -16.822 -6.096 26.847 1.00 44.69 90 VAL A N 1
ATOM 693 C CA . VAL A 1 90 ? -16.245 -6.281 28.187 1.00 44.69 90 VAL A CA 1
ATOM 694 C C . VAL A 1 90 ? -16.523 -5.025 29.013 1.00 44.69 90 VAL A C 1
ATOM 696 O O . VAL A 1 90 ? -15.610 -4.272 29.345 1.00 44.69 90 VAL A O 1
ATOM 699 N N . THR A 1 91 ? -17.805 -4.785 29.280 1.00 38.50 91 THR A N 1
ATOM 700 C CA . THR A 1 91 ? -18.273 -3.927 30.373 1.00 38.50 91 THR A CA 1
ATOM 701 C C . THR A 1 91 ? -19.362 -4.675 31.118 1.00 38.50 91 THR A C 1
ATOM 703 O O . THR A 1 91 ? -20.208 -5.284 30.424 1.00 38.50 91 THR A O 1
#

Organism: Drosophila rhopaloa (NCBI:txid1041015)

pLDDT: mean 72.23, std 17.55, range [38.5, 92.94]